Protein AF-A0AAE1NHS2-F1 (afdb_monomer_lite)

Radius of gyration: 27.93 Å; chains: 1; bounding box: 64×32×75 Å

Organism: NCBI:txid1843537

Sequence (95 aa):
MTSELTGFSAFELLYGRSIRGPLSVLKDLWEDQDIKEEERTNYQLFKLLTSLYLPLRLFELLTSLYLPLRLFELLTSLYLPLRLF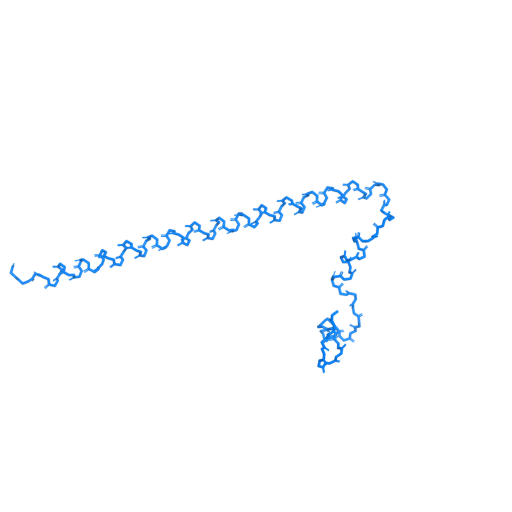ELLTSLHLPL

Structure (mmCIF, N/CA/C/O backbone):
data_AF-A0AAE1NHS2-F1
#
_entry.id   AF-A0AAE1NHS2-F1
#
loop_
_atom_site.group_PDB
_atom_site.id
_atom_site.type_symbol
_atom_site.label_atom_id
_atom_site.label_alt_id
_atom_site.label_comp_id
_atom_site.label_asym_id
_atom_site.label_entity_id
_atom_site.label_seq_id
_atom_site.pdbx_PDB_ins_code
_atom_site.Cartn_x
_atom_site.Cartn_y
_atom_site.Cartn_z
_atom_site.occupancy
_atom_site.B_iso_or_equiv
_atom_site.auth_seq_id
_atom_site.auth_comp_id
_atom_site.auth_asym_id
_atom_site.auth_atom_id
_atom_site.pdbx_PDB_model_num
ATOM 1 N N . MET A 1 1 ? -20.985 -7.007 1.468 1.00 55.31 1 MET A N 1
ATOM 2 C CA . MET A 1 1 ? -20.865 -7.342 0.035 1.00 55.31 1 MET A CA 1
ATOM 3 C C . MET A 1 1 ? -20.994 -8.847 -0.088 1.00 55.31 1 MET A C 1
ATOM 5 O O . MET A 1 1 ? -20.057 -9.567 0.239 1.00 55.31 1 MET A O 1
ATOM 9 N N . THR A 1 2 ? -22.191 -9.311 -0.418 1.00 59.03 2 THR A N 1
ATOM 10 C CA . THR A 1 2 ? -22.514 -10.718 -0.677 1.00 59.03 2 THR A CA 1
ATOM 11 C C . THR A 1 2 ? -22.455 -10.966 -2.183 1.00 59.03 2 THR A C 1
ATOM 13 O O . THR A 1 2 ? -22.650 -10.036 -2.965 1.00 59.03 2 THR A O 1
ATOM 16 N N . SER A 1 3 ? -22.117 -12.186 -2.601 1.00 67.12 3 SER A N 1
ATOM 17 C CA . SER A 1 3 ? -22.112 -12.555 -4.020 1.00 67.12 3 SER A CA 1
ATOM 18 C C . SER A 1 3 ? -23.544 -12.771 -4.510 1.00 67.12 3 SER A C 1
ATOM 20 O O . SER A 1 3 ? -24.295 -13.509 -3.876 1.00 67.12 3 SER A O 1
ATOM 22 N N . GLU A 1 4 ? -23.924 -12.185 -5.646 1.00 66.62 4 GLU A N 1
ATOM 23 C CA . GLU A 1 4 ? -25.288 -12.294 -6.196 1.00 66.62 4 GLU A CA 1
ATOM 24 C C . GLU A 1 4 ? -25.657 -13.722 -6.638 1.00 66.62 4 GLU A C 1
ATOM 26 O O . GLU A 1 4 ? -26.831 -14.063 -6.718 1.00 66.62 4 GLU A O 1
ATOM 31 N N . LEU A 1 5 ? -24.661 -14.584 -6.871 1.00 70.50 5 LEU A N 1
ATOM 32 C CA . LEU A 1 5 ? -24.869 -15.963 -7.328 1.00 70.50 5 LEU A CA 1
ATOM 33 C C . LEU A 1 5 ? -25.183 -16.949 -6.197 1.00 70.50 5 LEU A C 1
ATOM 35 O O . LEU A 1 5 ? -25.812 -17.975 -6.433 1.00 70.50 5 LEU A O 1
ATOM 39 N N . THR A 1 6 ? -24.708 -16.675 -4.982 1.00 71.81 6 THR A N 1
ATOM 40 C CA . THR A 1 6 ? -24.845 -17.603 -3.843 1.00 71.81 6 THR A CA 1
ATOM 41 C C . THR A 1 6 ? -25.485 -16.958 -2.621 1.00 71.81 6 THR A C 1
ATOM 43 O O . THR A 1 6 ? -25.848 -17.659 -1.686 1.00 71.81 6 THR A O 1
ATOM 46 N N . GLY A 1 7 ? -25.610 -15.630 -2.595 1.00 75.25 7 GLY A N 1
ATOM 47 C CA . GLY A 1 7 ? -26.054 -14.872 -1.428 1.00 75.25 7 GLY A CA 1
ATOM 48 C C . GLY A 1 7 ? -25.025 -14.809 -0.294 1.00 75.25 7 GLY A C 1
ATOM 49 O O . GLY A 1 7 ? -25.210 -14.029 0.635 1.00 75.25 7 GLY A O 1
ATOM 50 N N . PHE A 1 8 ? -23.924 -15.562 -0.377 1.00 69.38 8 PHE A N 1
ATOM 51 C CA . PHE A 1 8 ? -22.882 -15.610 0.643 1.00 69.38 8 PHE A CA 1
ATOM 52 C C . PHE A 1 8 ? -21.726 -14.669 0.308 1.00 69.38 8 PHE A C 1
ATOM 54 O O . PHE A 1 8 ? -21.373 -14.438 -0.855 1.00 69.38 8 PHE A O 1
ATOM 61 N N . SER A 1 9 ? -21.111 -14.105 1.341 1.00 76.06 9 SER A N 1
ATOM 62 C CA . SER A 1 9 ? -19.822 -13.430 1.212 1.00 76.06 9 SER A CA 1
ATOM 63 C C . SER A 1 9 ? -18.694 -14.450 1.011 1.00 76.06 9 SER A C 1
ATOM 65 O O . SER A 1 9 ? -18.781 -15.598 1.444 1.00 76.06 9 SER A O 1
ATOM 67 N N . ALA A 1 10 ? -17.588 -14.031 0.389 1.00 75.75 10 ALA A N 1
ATOM 68 C CA . ALA A 1 10 ? -16.426 -14.902 0.179 1.00 75.75 10 ALA A CA 1
ATOM 69 C C . ALA A 1 10 ? -15.900 -15.525 1.491 1.00 75.75 10 ALA A C 1
ATOM 71 O O . ALA A 1 10 ? -15.438 -16.660 1.500 1.00 75.75 10 ALA A O 1
ATOM 72 N N . PHE A 1 11 ? -16.019 -14.816 2.616 1.00 75.12 11 PHE A N 1
ATOM 73 C CA . PHE A 1 11 ? -15.621 -15.323 3.929 1.00 75.12 11 PHE A CA 1
ATOM 74 C C . PHE A 1 11 ? -16.588 -16.380 4.474 1.00 75.12 11 PHE A C 1
ATOM 76 O O . PHE A 1 11 ? -16.145 -17.358 5.067 1.00 75.12 11 PHE A O 1
ATOM 83 N N . GLU A 1 12 ? -17.890 -16.240 4.234 1.00 76.06 12 GLU A N 1
ATOM 84 C CA . GLU A 1 12 ? -18.868 -17.269 4.607 1.00 76.06 12 GLU A CA 1
ATOM 85 C C . GLU A 1 12 ? -18.632 -18.577 3.860 1.00 76.06 12 GLU A C 1
ATOM 87 O O . GLU A 1 12 ? -18.714 -19.644 4.462 1.00 76.06 12 GLU A O 1
ATOM 92 N N . LEU A 1 13 ? -18.253 -18.496 2.583 1.00 79.44 13 LEU A N 1
ATOM 93 C CA . LEU A 1 13 ? -17.887 -19.669 1.789 1.00 79.44 13 LEU A CA 1
ATOM 94 C C . LEU A 1 13 ? -16.617 -20.354 2.309 1.00 79.44 13 LEU A C 1
ATOM 96 O O . LEU A 1 13 ? -16.553 -21.579 2.346 1.00 79.44 13 LEU A O 1
ATOM 100 N N . LEU A 1 14 ? -15.614 -19.577 2.727 1.00 77.69 14 LEU A N 1
ATOM 101 C CA . LEU A 1 14 ? -14.335 -20.116 3.199 1.00 77.69 14 LEU A CA 1
ATOM 102 C C . LEU A 1 14 ? -14.414 -20.729 4.599 1.00 77.69 14 LEU A C 1
ATOM 104 O O . LEU A 1 14 ? -13.715 -21.697 4.884 1.00 77.69 14 LEU A O 1
ATOM 108 N N . TYR A 1 15 ? -15.238 -20.164 5.478 1.00 76.38 15 TYR A N 1
ATOM 109 C CA . TYR A 1 15 ? -15.269 -20.556 6.887 1.00 76.38 15 TYR A CA 1
ATOM 110 C C . TYR A 1 15 ? -16.560 -21.266 7.307 1.00 76.38 15 TYR A C 1
ATOM 112 O O . TYR A 1 15 ? -16.674 -21.676 8.462 1.00 76.38 15 TYR A O 1
ATOM 120 N N . GLY A 1 16 ? -17.541 -21.394 6.408 1.00 79.56 16 GLY A N 1
ATOM 121 C CA . GLY A 1 16 ? -18.811 -22.081 6.663 1.00 79.56 16 GLY A CA 1
ATOM 122 C C . GLY A 1 16 ? -19.694 -21.417 7.728 1.00 79.56 16 GLY A C 1
ATOM 123 O O . GLY A 1 16 ? -20.647 -22.026 8.206 1.00 79.56 16 GLY A O 1
ATOM 124 N N . ARG A 1 17 ? -19.375 -20.184 8.134 1.00 76.69 17 ARG A N 1
ATOM 125 C CA . ARG A 1 17 ? -20.114 -19.396 9.127 1.00 76.69 17 ARG A CA 1
ATOM 126 C C . ARG A 1 17 ? -20.074 -17.921 8.757 1.00 76.69 17 ARG A C 1
ATOM 128 O O . ARG A 1 17 ? -19.126 -17.479 8.109 1.00 76.69 17 ARG A O 1
ATOM 135 N N . SER A 1 18 ? -21.055 -17.153 9.226 1.00 76.00 18 SER A N 1
ATOM 136 C CA . SER A 1 18 ? -20.999 -15.699 9.086 1.00 76.00 18 SER A CA 1
ATOM 137 C C . SER A 1 18 ? -19.865 -15.140 9.937 1.00 76.00 18 SER A C 1
ATOM 139 O O . SER A 1 18 ? -19.792 -15.379 11.144 1.00 76.00 18 SER A O 1
ATOM 141 N N . ILE A 1 19 ? -18.939 -14.443 9.285 1.00 72.69 19 ILE A N 1
ATOM 142 C CA . ILE A 1 19 ? -17.808 -13.780 9.929 1.00 72.69 19 ILE A CA 1
ATOM 143 C C . ILE A 1 19 ? -17.955 -12.290 9.671 1.00 72.69 19 ILE A C 1
ATOM 145 O O . ILE A 1 19 ? -18.186 -11.873 8.535 1.00 72.69 19 ILE A O 1
ATOM 149 N N . ARG A 1 20 ? -17.779 -11.484 10.726 1.00 68.81 20 ARG A N 1
ATOM 150 C CA . ARG A 1 20 ? -17.616 -10.032 10.595 1.00 68.81 20 ARG A CA 1
ATOM 151 C C . ARG A 1 20 ? -16.506 -9.755 9.587 1.00 68.81 20 ARG A C 1
ATOM 153 O O . ARG A 1 20 ? -15.339 -10.045 9.838 1.00 68.81 20 ARG A O 1
ATOM 160 N N . GLY A 1 21 ? -16.882 -9.224 8.428 1.00 72.44 21 GLY A N 1
ATOM 161 C CA . GLY A 1 21 ? -15.936 -8.939 7.361 1.00 72.44 21 GLY A CA 1
ATOM 162 C C . GLY A 1 21 ? -14.876 -7.927 7.821 1.00 72.44 21 GLY A C 1
ATOM 163 O O . GLY A 1 21 ? -15.192 -7.048 8.629 1.00 72.44 21 GLY A O 1
ATOM 164 N N . PRO A 1 22 ? -13.654 -7.964 7.267 1.00 67.94 22 PRO A N 1
ATOM 165 C CA . PRO A 1 22 ? -12.588 -7.024 7.628 1.00 67.94 22 PRO A CA 1
ATOM 166 C C . PRO A 1 22 ? -13.022 -5.554 7.520 1.00 67.94 22 PRO A C 1
ATOM 168 O O . PRO A 1 22 ? -12.668 -4.730 8.354 1.00 67.94 22 PRO A O 1
ATOM 171 N N . LEU A 1 23 ? -13.870 -5.239 6.535 1.00 70.56 23 LEU A N 1
ATOM 172 C CA . LEU A 1 23 ? -14.436 -3.902 6.345 1.00 70.56 23 LEU A CA 1
ATOM 173 C C . LEU A 1 23 ? -15.450 -3.503 7.424 1.00 70.56 23 LEU A C 1
ATOM 175 O O . LEU A 1 23 ? -15.526 -2.329 7.756 1.00 70.56 23 LEU A O 1
ATOM 179 N N . SER A 1 24 ? -16.214 -4.450 7.980 1.00 71.38 24 SER A N 1
ATOM 180 C CA . SER A 1 24 ? -17.120 -4.155 9.102 1.00 71.38 24 SER A CA 1
ATOM 181 C C . SER A 1 24 ? -16.342 -3.833 10.374 1.00 71.38 24 SER A C 1
ATOM 183 O O . SER A 1 24 ? -16.692 -2.899 11.074 1.00 71.38 24 SER A O 1
ATOM 185 N N . VAL A 1 25 ? -15.222 -4.524 10.606 1.00 72.00 25 VAL A N 1
ATOM 186 C CA . VAL A 1 25 ? -14.321 -4.223 11.725 1.00 72.00 25 VAL A CA 1
ATOM 187 C C . VAL A 1 25 ? -13.679 -2.847 11.549 1.00 72.00 25 VAL A C 1
ATOM 189 O O . VAL A 1 25 ? -13.656 -2.060 12.485 1.00 72.00 25 VAL A O 1
ATOM 192 N N . LEU A 1 26 ? -13.201 -2.528 10.341 1.00 65.94 26 LEU A N 1
ATOM 193 C CA . LEU A 1 26 ? -12.637 -1.209 10.040 1.00 65.94 26 LEU A CA 1
ATOM 194 C C . LEU A 1 26 ? -13.667 -0.082 10.162 1.00 65.94 26 LEU A C 1
ATOM 196 O O . LEU A 1 26 ? -13.319 0.999 10.623 1.00 65.94 26 LEU A O 1
ATOM 200 N N . LYS A 1 27 ? -14.915 -0.330 9.753 1.00 71.31 27 LYS A N 1
ATOM 201 C CA . LYS A 1 27 ? -16.014 0.630 9.873 1.00 71.31 27 LYS A CA 1
ATOM 202 C C . LYS A 1 27 ? -16.367 0.882 11.337 1.00 71.31 27 LYS A C 1
ATOM 204 O O . LYS A 1 27 ? -16.419 2.038 11.735 1.00 71.31 27 LYS A O 1
ATOM 209 N N . ASP A 1 28 ? -16.523 -0.175 12.129 1.00 71.88 28 ASP A N 1
ATOM 210 C CA . ASP A 1 28 ? -16.803 -0.064 13.563 1.00 71.88 28 ASP A CA 1
ATOM 211 C C . ASP A 1 28 ? -15.679 0.710 14.275 1.00 71.88 28 ASP A C 1
ATOM 213 O O . ASP A 1 28 ? -15.954 1.657 14.999 1.00 71.88 28 ASP A O 1
ATOM 217 N N . LEU A 1 29 ? -14.410 0.401 13.978 1.00 64.12 29 LEU A N 1
ATOM 218 C CA . LEU A 1 29 ? -13.241 1.124 14.510 1.00 64.12 29 LEU A CA 1
ATOM 219 C C . LEU A 1 29 ? -13.144 2.591 14.061 1.00 64.12 29 LEU A C 1
ATOM 221 O O . LEU A 1 29 ? -12.398 3.368 14.655 1.00 64.12 29 LEU A O 1
ATOM 225 N N . TRP A 1 30 ? -13.807 2.958 12.966 1.00 67.12 30 TRP A N 1
ATOM 226 C CA . TRP A 1 30 ? -13.801 4.316 12.424 1.00 67.12 30 TRP A CA 1
ATOM 227 C C . TRP A 1 30 ? -14.984 5.151 12.928 1.00 67.12 30 TRP A C 1
ATOM 229 O O . TRP A 1 30 ? -14.868 6.370 13.050 1.00 67.12 30 TRP A O 1
ATOM 239 N N . GLU A 1 31 ? -16.118 4.507 13.202 1.00 71.19 31 GLU A N 1
ATOM 240 C CA . GLU A 1 31 ? -17.345 5.146 13.689 1.00 71.19 31 GLU A CA 1
ATOM 241 C C . GLU A 1 31 ? -17.403 5.250 15.221 1.00 71.19 31 GLU A C 1
ATOM 243 O O . GLU A 1 31 ? -18.219 6.017 15.737 1.00 71.19 31 GLU A O 1
ATOM 248 N N . ASP A 1 32 ? -16.533 4.543 15.948 1.00 66.50 32 ASP A N 1
ATOM 249 C CA . ASP A 1 32 ? -16.520 4.572 17.409 1.00 66.50 32 ASP A CA 1
ATOM 250 C C . ASP A 1 32 ? -16.047 5.935 17.956 1.00 66.50 32 ASP A C 1
ATOM 252 O O . ASP A 1 32 ? -14.890 6.339 17.804 1.00 66.50 32 ASP A O 1
ATOM 256 N N . GLN A 1 33 ? -16.971 6.673 18.580 1.00 58.00 33 GLN A N 1
ATOM 257 C CA . GLN A 1 33 ? -16.696 7.956 19.237 1.00 58.00 33 GLN A CA 1
ATOM 258 C C . GLN A 1 33 ? -16.386 7.812 20.734 1.00 58.00 33 GLN A C 1
ATOM 260 O O . GLN A 1 33 ? -16.044 8.817 21.360 1.00 58.00 33 GLN A O 1
ATOM 265 N N . ASP A 1 34 ? -16.443 6.597 21.295 1.00 60.38 34 ASP A N 1
ATOM 266 C CA . ASP A 1 34 ? -16.230 6.334 22.728 1.00 60.38 34 ASP A CA 1
ATOM 267 C C . ASP A 1 34 ? -14.828 5.766 23.028 1.00 60.38 34 ASP A C 1
ATOM 269 O O . ASP A 1 34 ? -14.620 4.889 23.868 1.00 60.38 34 ASP 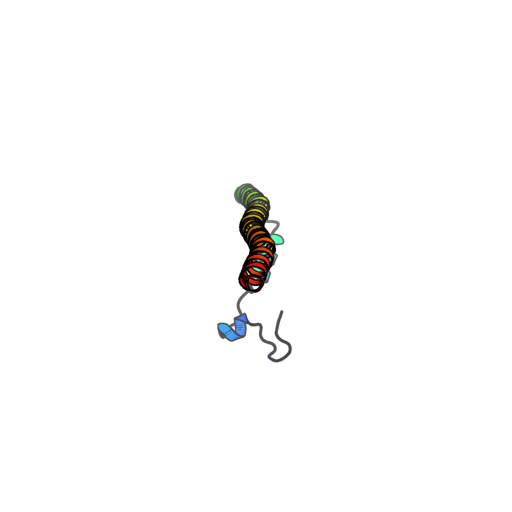A O 1
ATOM 273 N N . ILE A 1 35 ? -13.821 6.280 22.318 1.00 58.81 35 ILE A N 1
ATOM 274 C CA . ILE A 1 35 ? -12.416 5.974 22.595 1.00 58.81 35 ILE A CA 1
ATOM 275 C C . ILE A 1 35 ? -12.021 6.717 23.879 1.00 58.81 35 ILE A C 1
ATOM 277 O O . ILE A 1 35 ? -11.879 7.946 23.874 1.00 58.81 35 ILE A O 1
ATOM 281 N N . LYS A 1 36 ? -11.825 5.971 24.976 1.00 59.09 36 LYS A N 1
ATOM 282 C CA . LYS A 1 36 ? -11.273 6.477 26.248 1.00 59.09 36 LYS A CA 1
ATOM 283 C C . LYS A 1 36 ? -10.024 7.324 25.964 1.00 59.09 36 LYS A C 1
ATOM 285 O O . LYS A 1 36 ? -9.204 6.938 25.136 1.00 59.09 36 LYS A O 1
ATOM 290 N N . GLU A 1 37 ? -9.865 8.472 26.633 1.00 57.81 37 GLU A N 1
ATOM 291 C CA . GLU A 1 37 ? -8.827 9.481 26.317 1.00 57.81 37 GLU A CA 1
ATOM 292 C C . GLU A 1 37 ? -7.400 8.915 26.170 1.00 57.81 37 GLU A C 1
ATOM 294 O O . GLU A 1 37 ? -6.616 9.424 25.371 1.00 57.81 37 GLU A O 1
ATOM 299 N N . GLU A 1 38 ? -7.090 7.825 26.872 1.00 56.91 38 GLU A N 1
ATOM 300 C CA . GLU A 1 38 ? -5.799 7.127 26.847 1.00 56.91 38 GLU A CA 1
ATOM 301 C C . GLU A 1 38 ? -5.5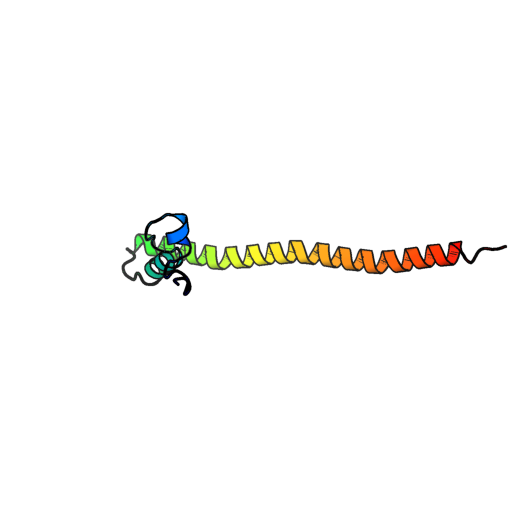47 6.316 25.554 1.00 56.91 38 GLU A C 1
ATOM 303 O O . GLU A 1 38 ? -4.412 6.180 25.096 1.00 56.91 38 GLU A O 1
ATOM 308 N N . GLU A 1 39 ? -6.603 5.823 24.901 1.00 56.88 39 GLU A N 1
ATOM 309 C CA . GLU A 1 39 ? -6.523 5.162 23.591 1.00 56.88 39 GLU A CA 1
ATOM 310 C C . GLU A 1 39 ? -6.544 6.174 22.438 1.00 56.88 39 GLU A C 1
ATOM 312 O O . GLU A 1 39 ? -6.092 5.875 21.331 1.00 56.88 39 GLU A O 1
ATOM 317 N N . ARG A 1 40 ? -6.996 7.407 22.697 1.00 56.56 40 ARG A N 1
ATOM 318 C CA . ARG A 1 40 ? -7.091 8.478 21.696 1.00 56.56 40 ARG A CA 1
ATOM 319 C C . ARG A 1 40 ? -5.714 8.932 21.214 1.00 56.56 40 ARG A C 1
ATOM 321 O O . ARG A 1 40 ? -5.529 9.130 20.015 1.00 56.56 40 ARG A O 1
ATOM 328 N N . THR A 1 41 ? -4.737 9.051 22.111 1.00 59.69 41 THR A N 1
ATOM 329 C CA . THR A 1 41 ? -3.339 9.371 21.765 1.00 59.69 41 THR A CA 1
ATOM 330 C C . THR A 1 41 ? -2.672 8.235 20.998 1.00 59.69 41 THR A C 1
ATOM 332 O O . THR A 1 41 ? -2.032 8.490 19.980 1.00 59.69 41 THR A O 1
ATOM 335 N N . ASN A 1 42 ? -2.882 6.981 21.408 1.00 63.84 42 ASN A N 1
ATOM 336 C CA . ASN A 1 42 ? -2.381 5.816 20.672 1.00 63.84 42 ASN A CA 1
ATOM 337 C C . ASN A 1 42 ? -3.008 5.702 19.278 1.00 63.84 42 ASN A C 1
ATOM 339 O O . ASN A 1 42 ? -2.298 5.461 18.303 1.00 63.84 42 ASN A O 1
ATOM 343 N N . TYR A 1 43 ? -4.313 5.943 19.155 1.00 67.44 43 TYR A N 1
ATOM 344 C CA . TYR A 1 43 ? -5.007 5.937 17.871 1.00 67.44 43 TYR A CA 1
ATOM 345 C C . TYR A 1 43 ? -4.547 7.086 16.968 1.00 67.44 43 TYR A C 1
ATOM 347 O O . TYR A 1 43 ? -4.322 6.887 15.775 1.00 67.44 43 TYR A O 1
ATOM 355 N N . GLN A 1 44 ? -4.341 8.284 17.520 1.00 67.69 44 GLN A N 1
ATOM 356 C CA . GLN A 1 44 ? -3.790 9.412 16.767 1.00 67.69 44 GLN A CA 1
ATOM 357 C C . GLN A 1 44 ? -2.358 9.147 16.296 1.00 67.69 44 GLN A C 1
ATOM 359 O O . GLN A 1 44 ? -2.045 9.421 15.137 1.00 67.69 44 GLN A O 1
ATOM 364 N N . LEU A 1 45 ? -1.509 8.560 17.143 1.00 72.38 45 LEU A N 1
ATOM 365 C CA . LEU A 1 45 ? -0.162 8.141 16.760 1.00 72.38 45 LEU A CA 1
ATOM 366 C C . LEU A 1 45 ? -0.201 7.051 15.687 1.00 72.38 45 LEU A C 1
ATOM 368 O O . LEU A 1 45 ? 0.489 7.171 14.679 1.00 72.38 45 LEU A O 1
ATOM 372 N N . PHE A 1 46 ? -1.049 6.033 15.841 1.00 78.44 46 PHE A N 1
ATOM 373 C CA . PHE A 1 46 ? -1.229 4.983 14.840 1.00 78.44 46 PHE A CA 1
ATOM 374 C C . PHE A 1 46 ? -1.718 5.549 13.505 1.00 78.44 46 PHE A C 1
ATOM 376 O O . PHE A 1 46 ? -1.194 5.172 12.458 1.00 78.44 46 PHE A O 1
ATOM 383 N N . LYS A 1 47 ? -2.670 6.489 13.526 1.00 77.62 47 LYS A N 1
ATOM 384 C CA . LYS A 1 47 ? -3.184 7.182 12.338 1.00 77.62 47 LYS A CA 1
ATOM 385 C C . LYS A 1 47 ? -2.099 8.009 11.654 1.00 77.62 47 LYS A C 1
ATOM 387 O O . LYS A 1 47 ? -1.971 7.937 10.436 1.00 77.62 47 LYS A O 1
ATOM 392 N N . LEU A 1 48 ? -1.293 8.752 12.413 1.00 76.31 48 LEU A N 1
ATOM 393 C CA . LEU A 1 48 ? -0.158 9.505 11.871 1.00 76.31 48 LEU A CA 1
ATOM 394 C C . LEU A 1 48 ? 0.881 8.562 11.255 1.00 76.31 48 LEU A C 1
ATOM 396 O O . LEU A 1 48 ? 1.270 8.753 10.103 1.00 76.31 48 LEU A O 1
ATOM 400 N N . LEU A 1 49 ? 1.255 7.500 11.970 1.00 74.19 49 LEU A N 1
ATOM 401 C CA . LEU A 1 49 ? 2.204 6.497 11.495 1.00 74.19 49 LEU A CA 1
ATOM 402 C C . LEU A 1 49 ? 1.700 5.787 10.240 1.00 74.19 49 LEU A C 1
ATOM 404 O O . LEU A 1 49 ? 2.444 5.705 9.276 1.00 74.19 49 LEU A O 1
ATOM 408 N N . THR A 1 50 ? 0.446 5.336 10.186 1.00 72.44 50 THR A N 1
ATOM 409 C CA . THR A 1 50 ? -0.114 4.710 8.973 1.00 72.44 50 THR A CA 1
ATOM 410 C C . THR A 1 50 ? -0.253 5.702 7.823 1.00 72.44 50 THR A C 1
ATOM 412 O O . THR A 1 50 ? 0.066 5.348 6.687 1.00 72.44 50 THR A O 1
ATOM 415 N N . SER A 1 51 ? -0.645 6.950 8.102 1.00 74.94 51 SER A N 1
ATOM 416 C CA . SER A 1 51 ? -0.753 8.001 7.082 1.00 74.94 51 SER A CA 1
ATOM 417 C C . SER A 1 51 ? 0.588 8.403 6.474 1.00 74.94 51 SER A C 1
ATOM 419 O O . SER A 1 51 ? 0.608 8.846 5.333 1.00 74.94 51 SER A O 1
ATOM 421 N N . LEU A 1 52 ? 1.698 8.238 7.199 1.00 73.69 52 LEU A N 1
ATOM 422 C CA . LEU A 1 52 ? 3.033 8.589 6.715 1.00 73.69 52 LEU A CA 1
ATOM 423 C C . LEU A 1 52 ? 3.785 7.365 6.175 1.00 73.69 52 LEU A C 1
ATOM 425 O O . LEU A 1 52 ? 4.399 7.431 5.115 1.00 73.69 52 LEU A O 1
ATOM 429 N N . TYR A 1 53 ? 3.699 6.229 6.869 1.00 74.88 53 TYR A N 1
ATOM 430 C CA . TYR A 1 53 ? 4.409 4.996 6.533 1.00 74.88 53 TYR A CA 1
ATOM 431 C C . TYR A 1 53 ? 3.896 4.369 5.241 1.00 74.88 53 TYR A C 1
ATOM 433 O O . TYR A 1 53 ? 4.692 3.912 4.425 1.00 74.88 53 TYR A O 1
ATOM 441 N N . LEU A 1 54 ? 2.578 4.345 5.024 1.00 76.56 54 LEU A N 1
ATOM 442 C CA . LEU A 1 54 ? 2.008 3.667 3.861 1.00 76.56 54 LEU A CA 1
ATOM 443 C C . LEU A 1 54 ? 2.339 4.407 2.549 1.00 76.56 54 LEU A C 1
ATOM 445 O O . LEU A 1 54 ? 2.827 3.748 1.629 1.00 76.56 54 LEU A O 1
ATOM 449 N N . PRO A 1 55 ? 2.204 5.747 2.453 1.00 78.25 55 PRO A N 1
ATOM 450 C CA . PRO A 1 55 ? 2.662 6.492 1.281 1.00 78.25 55 PRO A CA 1
ATOM 451 C C . PRO A 1 55 ? 4.177 6.453 1.097 1.00 78.25 55 PRO A C 1
ATOM 453 O O . PRO A 1 55 ? 4.633 6.321 -0.036 1.00 78.25 55 PRO A O 1
ATOM 456 N N . LEU A 1 56 ? 4.960 6.525 2.181 1.00 79.88 56 LEU A N 1
ATOM 457 C CA . LEU A 1 56 ? 6.420 6.495 2.092 1.00 79.88 56 LEU A CA 1
ATOM 458 C C . LEU A 1 56 ? 6.922 5.133 1.602 1.00 79.88 56 LEU A C 1
ATOM 460 O O . LEU A 1 56 ? 7.725 5.075 0.677 1.00 79.88 56 LEU A O 1
ATOM 464 N N . ARG A 1 57 ? 6.374 4.033 2.128 1.00 84.50 57 ARG A N 1
ATOM 465 C CA . ARG A 1 57 ? 6.701 2.679 1.665 1.00 84.50 57 ARG A CA 1
ATOM 466 C C . ARG A 1 57 ? 6.285 2.466 0.212 1.00 84.50 57 ARG A C 1
ATOM 468 O O . ARG A 1 57 ? 6.989 1.806 -0.545 1.00 84.50 57 ARG A O 1
ATOM 475 N N . LEU A 1 58 ? 5.142 3.016 -0.196 1.00 82.62 58 LEU A N 1
ATOM 476 C CA . LEU A 1 58 ? 4.695 2.951 -1.585 1.00 82.62 58 LEU A CA 1
ATOM 477 C C . LEU A 1 58 ? 5.631 3.765 -2.491 1.00 82.62 58 LEU A C 1
ATOM 479 O O . LEU A 1 58 ? 6.012 3.277 -3.549 1.00 82.62 58 LEU A O 1
ATOM 483 N N . PHE A 1 59 ? 6.072 4.948 -2.060 1.00 85.56 59 PHE A N 1
ATOM 484 C CA . PHE A 1 59 ? 7.068 5.759 -2.763 1.00 85.56 59 PHE A CA 1
ATOM 485 C C . PHE A 1 59 ? 8.424 5.050 -2.882 1.00 85.56 59 PHE A C 1
ATOM 487 O O . PHE A 1 59 ? 9.023 5.052 -3.958 1.00 85.56 59 PHE A O 1
ATOM 494 N N . GLU A 1 60 ? 8.889 4.396 -1.819 1.00 85.62 60 GLU A N 1
ATOM 495 C CA . GLU A 1 60 ? 10.097 3.568 -1.839 1.00 85.62 60 GLU A CA 1
ATOM 496 C C . GLU A 1 60 ? 9.957 2.407 -2.824 1.00 85.62 60 GLU A C 1
ATOM 498 O O . GLU A 1 60 ? 10.842 2.205 -3.653 1.00 85.62 60 GLU A O 1
ATOM 503 N N . LEU A 1 61 ? 8.828 1.690 -2.805 1.00 84.38 61 LEU A N 1
ATOM 504 C CA . LEU A 1 61 ? 8.563 0.597 -3.742 1.00 84.38 61 LEU A CA 1
ATOM 505 C C . LEU A 1 61 ? 8.493 1.096 -5.187 1.00 84.38 61 LEU A C 1
ATOM 507 O O . LEU A 1 61 ? 9.128 0.507 -6.061 1.00 84.38 61 LEU A O 1
ATOM 511 N N . LEU A 1 62 ? 7.797 2.207 -5.438 1.00 76.62 62 LEU A N 1
ATOM 512 C CA . LEU A 1 62 ? 7.731 2.835 -6.756 1.00 76.62 62 LEU A CA 1
ATOM 513 C C . LEU A 1 62 ? 9.113 3.267 -7.236 1.00 76.62 62 LEU A C 1
ATOM 515 O O . LEU A 1 62 ? 9.457 2.996 -8.378 1.00 76.62 62 LEU A O 1
ATOM 519 N N . THR A 1 63 ? 9.926 3.880 -6.378 1.00 81.19 63 THR A N 1
ATOM 520 C CA . THR A 1 63 ? 11.294 4.288 -6.727 1.00 81.19 63 THR A CA 1
ATOM 521 C C . THR A 1 63 ? 12.172 3.068 -6.997 1.00 81.19 63 THR A C 1
ATOM 523 O O . THR A 1 63 ? 12.889 3.033 -7.998 1.00 81.19 63 THR A O 1
ATOM 526 N N . SER A 1 64 ? 12.064 2.037 -6.156 1.00 84.38 64 SER A N 1
ATOM 527 C CA . SER A 1 64 ? 12.806 0.783 -6.295 1.00 84.38 64 SER A CA 1
ATOM 528 C C . SER A 1 64 ? 12.426 0.000 -7.546 1.00 84.38 64 SER A C 1
ATOM 530 O O . SER A 1 64 ? 13.248 -0.756 -8.041 1.00 84.38 64 SER A O 1
ATOM 532 N N . LEU A 1 65 ? 11.208 0.181 -8.065 1.00 79.62 65 LEU A N 1
ATOM 533 C CA . LEU A 1 65 ? 10.734 -0.482 -9.275 1.00 79.62 65 LEU A CA 1
ATOM 534 C C . LEU A 1 65 ? 11.002 0.367 -10.523 1.00 79.62 65 LEU A C 1
ATOM 536 O O . LEU A 1 65 ? 11.479 -0.145 -11.532 1.00 79.62 65 LEU A O 1
ATOM 540 N N . TYR A 1 66 ? 10.737 1.671 -10.452 1.00 78.88 66 TYR A N 1
ATOM 541 C CA . TYR A 1 66 ? 10.865 2.598 -11.574 1.00 78.88 66 TYR A CA 1
ATOM 542 C C . TYR A 1 66 ? 12.318 2.797 -12.001 1.00 78.88 66 TYR A C 1
ATOM 544 O O . TYR A 1 66 ? 12.611 2.814 -13.193 1.00 78.88 66 TYR A O 1
ATOM 552 N N . LEU A 1 67 ? 13.244 2.931 -11.049 1.00 79.62 67 LEU A N 1
ATOM 553 C CA . LEU A 1 67 ? 14.651 3.186 -11.356 1.00 79.62 67 LEU A CA 1
ATOM 554 C C . LEU A 1 67 ? 15.316 2.019 -12.119 1.00 79.62 67 LEU A C 1
ATOM 556 O O . LEU A 1 67 ? 15.893 2.282 -13.176 1.00 79.62 67 LEU A O 1
ATOM 560 N N . PRO A 1 68 ? 15.216 0.746 -11.684 1.00 80.12 68 PRO A N 1
ATOM 561 C CA . PRO A 1 68 ? 15.758 -0.370 -12.455 1.00 80.12 68 PRO A CA 1
ATOM 562 C C . PRO A 1 68 ? 14.997 -0.625 -13.756 1.00 80.12 68 PRO A C 1
ATOM 564 O O . PRO A 1 68 ? 15.637 -0.996 -14.735 1.00 80.12 68 PRO A O 1
ATOM 567 N N . LEU A 1 69 ? 13.680 -0.384 -13.817 1.00 80.75 69 LEU A N 1
ATOM 568 C CA . LEU A 1 69 ? 12.926 -0.525 -15.068 1.00 80.75 69 LEU A CA 1
ATOM 569 C C . LEU A 1 69 ? 13.377 0.514 -16.106 1.00 80.75 69 LEU A C 1
ATOM 571 O O . LEU A 1 69 ? 13.683 0.162 -17.241 1.00 80.75 69 LEU A O 1
ATOM 575 N N . ARG A 1 70 ? 13.543 1.775 -15.692 1.00 86.31 70 ARG A N 1
ATOM 576 C CA . ARG A 1 70 ? 14.075 2.843 -16.548 1.00 86.31 70 ARG A CA 1
ATOM 577 C C . ARG A 1 70 ? 15.511 2.560 -16.989 1.00 86.31 70 ARG A C 1
ATOM 579 O O . ARG A 1 70 ? 15.872 2.827 -18.131 1.00 86.31 70 ARG A O 1
ATOM 586 N N . LEU A 1 71 ? 16.342 2.011 -16.104 1.00 83.62 71 LEU A N 1
ATOM 587 C CA . LEU A 1 71 ? 17.705 1.607 -16.447 1.00 83.62 71 LEU A CA 1
ATOM 588 C C . LEU A 1 71 ? 17.707 0.435 -17.439 1.00 83.62 71 LEU A C 1
ATOM 590 O O . LEU A 1 71 ? 18.490 0.448 -18.383 1.00 83.62 71 LEU A O 1
ATOM 594 N N . PHE A 1 72 ? 16.809 -0.537 -17.277 1.00 87.12 72 PHE A N 1
ATOM 595 C CA . PHE A 1 72 ? 16.619 -1.638 -18.221 1.00 87.12 72 PHE A CA 1
ATOM 596 C C . PHE A 1 72 ? 16.163 -1.145 -19.602 1.00 87.12 72 PHE A C 1
ATOM 598 O O . PHE A 1 72 ? 16.697 -1.592 -20.617 1.00 87.12 72 PHE A O 1
ATOM 605 N N . GLU A 1 73 ? 15.238 -0.187 -19.660 1.00 86.00 73 GLU A N 1
ATOM 606 C CA . GLU A 1 73 ? 14.814 0.460 -20.908 1.00 86.00 73 GLU A CA 1
ATOM 607 C C . GLU A 1 73 ? 15.976 1.197 -21.590 1.00 86.00 73 GLU A C 1
ATOM 609 O O . GLU A 1 73 ? 16.181 1.061 -22.799 1.00 86.00 73 GLU A O 1
ATOM 614 N N . LEU A 1 74 ? 16.797 1.923 -20.824 1.00 84.81 74 LEU A N 1
ATOM 615 C CA . LEU A 1 74 ? 17.987 2.600 -21.349 1.00 84.81 74 LEU A CA 1
ATOM 616 C C . LEU A 1 74 ? 19.048 1.607 -21.838 1.00 84.81 74 LEU A C 1
ATOM 618 O O . LEU A 1 74 ? 19.587 1.775 -22.929 1.00 84.81 74 LEU A O 1
ATOM 622 N N . LEU A 1 75 ? 19.309 0.537 -21.085 1.00 78.69 75 LEU A N 1
ATOM 623 C CA . LEU A 1 75 ? 20.223 -0.524 -21.506 1.00 78.69 75 LEU A CA 1
ATOM 624 C C . LEU A 1 75 ? 19.731 -1.210 -22.779 1.00 78.69 75 LEU A C 1
ATOM 626 O O . LEU A 1 75 ? 20.519 -1.424 -23.693 1.00 78.69 75 LEU A O 1
ATOM 630 N N . THR A 1 76 ? 18.438 -1.515 -22.869 1.00 81.00 76 THR A N 1
ATOM 631 C CA . THR A 1 76 ? 17.848 -2.165 -24.048 1.00 81.00 76 THR A CA 1
ATOM 632 C C . THR A 1 76 ? 17.890 -1.242 -25.263 1.00 81.00 76 THR A C 1
ATOM 634 O O . THR A 1 76 ? 18.267 -1.677 -26.352 1.00 81.00 76 THR A O 1
ATOM 637 N N . SER A 1 77 ? 17.569 0.042 -25.079 1.00 83.94 77 SER A N 1
ATOM 638 C CA . SER A 1 77 ? 17.612 1.036 -26.156 1.00 83.94 77 SER A CA 1
ATOM 639 C C . SER A 1 77 ? 19.027 1.349 -26.638 1.00 83.94 77 SER A C 1
ATOM 641 O O . SER A 1 77 ? 19.179 1.735 -27.789 1.00 83.94 77 SER A O 1
ATOM 643 N N . LEU A 1 78 ? 20.059 1.149 -25.813 1.00 77.56 78 LEU A N 1
ATOM 644 C CA . LEU A 1 78 ? 21.455 1.316 -26.219 1.00 77.56 78 LEU A CA 1
ATOM 645 C C . LEU A 1 78 ? 22.056 0.029 -26.802 1.00 77.56 78 LEU A C 1
ATOM 647 O O . LEU A 1 78 ? 22.751 0.077 -27.814 1.00 77.56 78 LEU A O 1
ATOM 651 N N . TYR A 1 79 ? 21.776 -1.124 -26.191 1.00 75.00 79 TYR A N 1
ATOM 652 C CA . TYR A 1 79 ? 22.341 -2.416 -26.584 1.00 75.00 79 TYR A CA 1
ATOM 653 C C . TYR A 1 79 ? 21.819 -2.894 -27.940 1.00 75.00 79 TYR A C 1
ATOM 655 O O . TYR A 1 79 ? 22.586 -3.416 -28.745 1.00 75.00 79 TYR A O 1
ATOM 663 N N . LEU A 1 80 ? 20.525 -2.715 -28.218 1.00 78.44 80 LEU A N 1
ATOM 664 C CA . LEU A 1 80 ? 19.912 -3.237 -29.440 1.00 78.44 80 LEU A CA 1
ATOM 665 C C . LEU A 1 80 ? 20.437 -2.524 -30.708 1.00 78.44 80 LEU A C 1
ATOM 667 O O . LEU A 1 80 ? 20.833 -3.225 -31.642 1.00 78.44 80 LEU A O 1
ATOM 671 N N . PRO A 1 81 ? 20.563 -1.181 -30.752 1.00 77.38 81 PRO A N 1
ATOM 672 C CA . PRO A 1 81 ? 21.222 -0.483 -31.855 1.00 77.38 81 PRO A CA 1
ATOM 673 C C . PRO A 1 81 ? 22.719 -0.776 -31.955 1.00 77.38 81 PRO A C 1
ATOM 675 O O . PRO A 1 81 ? 23.206 -0.939 -33.070 1.00 77.38 81 PRO A O 1
ATOM 678 N N . LEU A 1 82 ? 23.447 -0.885 -30.831 1.00 75.38 82 LEU A N 1
ATOM 679 C CA . LEU A 1 82 ? 24.876 -1.234 -30.864 1.00 75.38 82 LEU A CA 1
ATOM 680 C C . LEU A 1 82 ? 25.092 -2.625 -31.461 1.00 75.38 82 LEU A C 1
ATOM 682 O O . LEU A 1 82 ? 25.920 -2.791 -32.347 1.00 75.38 82 LEU A O 1
ATOM 686 N N . ARG A 1 83 ? 24.303 -3.614 -31.035 1.00 81.19 83 ARG A N 1
ATOM 687 C CA . ARG A 1 83 ? 24.394 -4.984 -31.546 1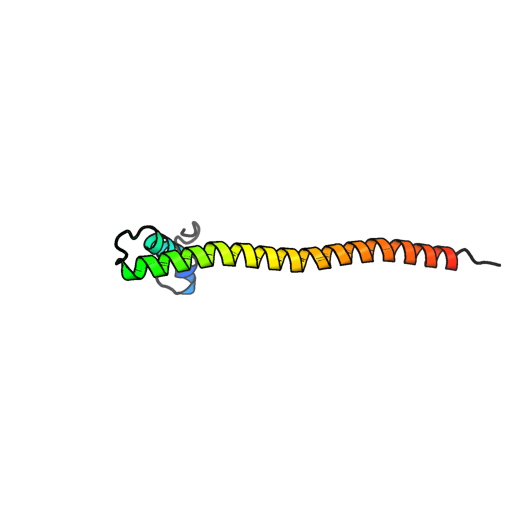.00 81.19 83 ARG A CA 1
ATOM 688 C C . ARG A 1 83 ? 24.017 -5.069 -33.024 1.00 81.19 83 ARG A C 1
ATOM 690 O O . ARG A 1 83 ? 24.624 -5.834 -33.767 1.00 81.19 83 ARG A O 1
ATOM 697 N N . LEU A 1 84 ? 23.030 -4.287 -33.464 1.00 79.31 84 LEU A N 1
ATOM 698 C CA . LEU A 1 84 ? 22.701 -4.166 -34.886 1.00 79.31 84 LEU A CA 1
ATOM 699 C C . LEU A 1 84 ? 23.829 -3.493 -35.672 1.00 79.31 84 LEU A C 1
ATOM 701 O O . LEU A 1 84 ? 24.130 -3.943 -36.771 1.00 79.31 84 LEU A O 1
ATOM 705 N N . PHE A 1 85 ? 24.471 -2.465 -35.118 1.00 78.81 85 PHE A N 1
ATOM 706 C CA . PHE A 1 85 ? 25.624 -1.805 -35.728 1.00 78.81 85 PHE A CA 1
ATOM 707 C C . PHE A 1 85 ? 26.839 -2.740 -35.826 1.00 78.81 85 PHE A C 1
ATOM 709 O O . PHE A 1 85 ? 27.465 -2.816 -36.881 1.00 78.81 85 PHE A O 1
ATOM 716 N N . GLU A 1 86 ? 27.138 -3.507 -34.777 1.00 76.88 86 GLU A N 1
ATOM 717 C CA . GLU A 1 86 ? 28.172 -4.552 -34.777 1.00 76.88 86 GLU A CA 1
ATOM 718 C C . GLU A 1 86 ? 27.870 -5.647 -35.807 1.00 76.88 86 GLU A C 1
ATOM 720 O O . GLU A 1 86 ? 28.749 -6.053 -36.563 1.00 76.88 86 GLU A O 1
ATOM 725 N N . LEU A 1 87 ? 26.613 -6.088 -35.913 1.00 79.38 87 LEU A N 1
ATOM 726 C CA . LEU A 1 87 ? 26.211 -7.046 -36.944 1.00 79.38 87 LEU A CA 1
ATOM 727 C C . LEU A 1 87 ? 26.337 -6.451 -38.350 1.00 79.38 87 LEU A C 1
ATOM 729 O O . LEU A 1 87 ? 26.866 -7.110 -39.242 1.00 79.38 87 LEU A O 1
ATOM 733 N N . LEU A 1 88 ? 25.908 -5.204 -38.549 1.00 71.50 88 LEU A N 1
ATOM 734 C CA . LEU A 1 88 ? 25.997 -4.515 -39.834 1.00 71.50 88 LEU A CA 1
ATOM 735 C C . LEU A 1 88 ? 27.455 -4.340 -40.274 1.00 71.50 88 LEU A C 1
ATOM 737 O O . LEU A 1 88 ? 27.768 -4.588 -41.434 1.00 71.50 88 LEU A O 1
ATOM 741 N N . THR A 1 89 ? 28.338 -3.963 -39.347 1.00 73.44 89 THR A N 1
ATOM 742 C CA . THR A 1 89 ? 29.782 -3.819 -39.591 1.00 73.44 89 THR A CA 1
ATOM 743 C C . THR A 1 89 ? 30.469 -5.169 -39.794 1.00 73.44 89 THR A C 1
ATOM 745 O O . THR A 1 89 ? 31.337 -5.267 -40.655 1.00 73.44 89 THR A O 1
ATOM 748 N N . SER A 1 90 ? 30.028 -6.232 -39.111 1.00 72.69 90 SER A N 1
ATOM 749 C CA . SER A 1 90 ? 30.510 -7.601 -39.359 1.00 72.69 90 SER A CA 1
ATOM 750 C C . SER A 1 90 ? 30.078 -8.161 -40.721 1.00 72.69 90 SER A C 1
ATOM 752 O O . SER A 1 90 ? 30.780 -8.981 -41.304 1.00 72.69 90 SER A O 1
ATOM 754 N N . LEU A 1 91 ? 28.935 -7.703 -41.244 1.00 68.38 91 LEU A N 1
ATOM 755 C CA . LEU A 1 91 ? 28.374 -8.128 -42.528 1.00 68.38 91 LEU A CA 1
ATOM 756 C C . LEU A 1 91 ? 28.876 -7.272 -43.705 1.00 68.38 91 LEU A C 1
ATOM 758 O O . LEU A 1 91 ? 28.965 -7.765 -44.825 1.00 68.38 91 LEU A O 1
ATOM 762 N N . HIS A 1 92 ? 29.224 -6.005 -43.459 1.00 60.09 92 HIS A N 1
ATOM 763 C CA . HIS A 1 92 ? 29.800 -5.090 -44.454 1.00 60.09 92 HIS A CA 1
ATOM 764 C C . HIS A 1 92 ? 31.306 -5.275 -44.684 1.00 60.09 92 HIS A C 1
ATOM 766 O O . HIS A 1 92 ? 31.895 -4.474 -45.404 1.00 60.09 92 HIS A O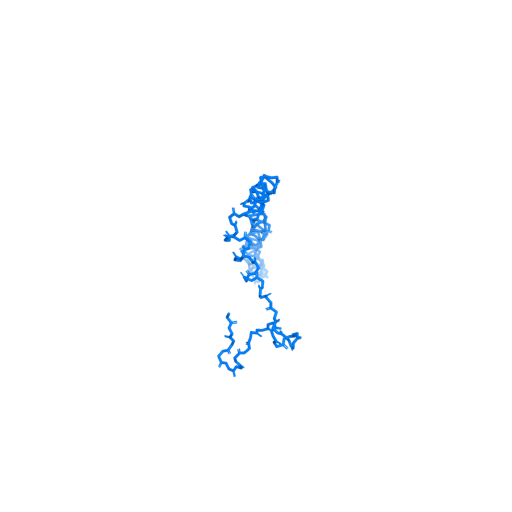 1
ATOM 772 N N . LEU A 1 93 ? 31.924 -6.329 -44.141 1.00 61.19 93 LEU A N 1
ATOM 773 C CA . LEU A 1 93 ? 33.319 -6.656 -44.432 1.00 61.19 93 LEU A CA 1
ATOM 774 C C . LEU A 1 93 ? 33.464 -7.892 -45.345 1.00 61.19 93 LEU A C 1
ATOM 776 O O . LEU A 1 93 ? 33.837 -8.970 -44.880 1.00 61.19 93 LEU A O 1
ATOM 780 N N . PRO A 1 94 ? 33.247 -7.762 -46.665 1.00 55.97 94 PRO A N 1
ATOM 781 C CA . PRO A 1 94 ? 34.078 -8.430 -47.645 1.00 55.97 94 PRO A CA 1
ATOM 782 C C . PRO A 1 94 ? 35.113 -7.428 -48.189 1.00 55.97 94 PRO A C 1
ATOM 784 O O . PRO A 1 94 ? 34.734 -6.410 -48.766 1.00 55.97 94 PRO A O 1
ATOM 787 N N . LEU A 1 95 ? 36.392 -7.802 -48.054 1.00 51.59 95 LEU A N 1
ATOM 788 C CA . LEU A 1 95 ? 37.636 -7.088 -48.412 1.00 51.59 95 LEU A CA 1
ATOM 789 C C . LEU A 1 95 ? 38.164 -6.052 -47.408 1.00 51.59 95 LEU A C 1
ATOM 791 O O . LEU A 1 95 ? 37.630 -4.927 -47.338 1.00 51.59 95 LEU A O 1
#

Secondary structure (DSSP, 8-state):
---TTTS--HHHHHHSS----HHHHHHHHHH-----HHHHHHHHHHHHHHHHHHHHHHHHHHHHHHHHHHHHHHHHHHHHHHHHHHHHHHHS---

Foldseek 3Di:
DADPVPRHDPVCVVPVDDDCDPVNVVVCVVPDPPQDPVVVVVVVVVVVCCVPVVVVVVVVVCCVVVVVVVVVVVCCVVVVVVVVVVVVVVVPDDD

pLDDT: mean 73.05, std 8.46, range [51.59, 87.12]

=== Feature glossary ===
Legend for the data blocks above and below:

— What the protein is —

The amino-acid sequence is the protein's primary structure: the linear order of residues from the N-terminus to the C-terminus, written in one-letter code. Everything else here — the 3D coordinates, the secondary structure, the domain annotations — is ultimately a consequence of this string.

Database cross-references. InterPro integrates a dozen domain/family signature databases into unified entries with residue-range hits. GO terms attach function/process/location labels with evidence codes. CATH codes position the fold in a four-level structural taxonomy. Organism is the NCBI-taxonomy species name.

— Where its atoms are —

The mmCIF block holds the 3D Cartesian coordinates of each backbone atom (N, Cα, C, O) in ångströms. mmCIF is the PDB's canonical archive format — a tagged-loop text representation of the atomic model.

The six renders are orthographic views along the three Cartesian axes in both directions. Representation (cartoon, sticks, or surface) and color scheme (sequence-rainbow or by-chain) vary across proteins so the training set covers all the common visualization conventions.

— Local backbone conformation —

Secondary structure is the local, repeating backbone conformation. DSSP classifies it into eight states by reading the hydrogen-bond network: three helix types (H, G, I), two β types (E, B), two non-regular types (T, S), and unstructured coil (-).

SS3 is a coarse helix/strand/coil call (letters a/b/c) made by the P-SEA algorithm from inter-Cα distances and dihedrals. It is less detailed than DSSP but needs only Cα positions.

Backbone dihedral angles. Every residue except chain termini has a φ (preceding-C → N → Cα → C) and a ψ (N → Cα → C → next-N). They are reported in degrees following the IUPAC sign convention. Secondary structure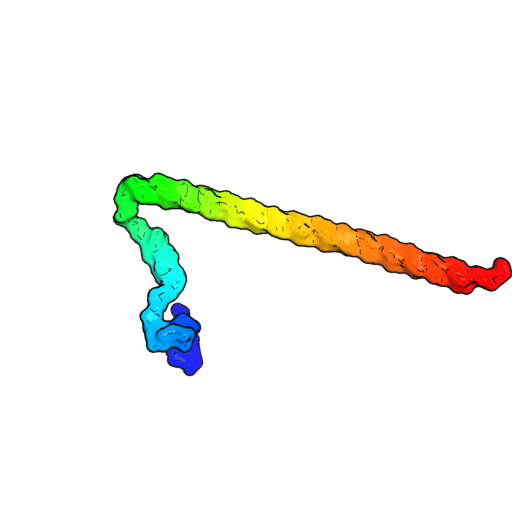 is essentially a statement about which (φ, ψ) basin each residue occupies.

— Global shape and packing —

The geometric summary reports three shape descriptors. Rg (radius of gyration) measures how spread out the Cα atoms are about their centre of mass; compact globular proteins have small Rg, elongated or unfolded ones large. Cα contacts (<8 Å, |i−j|>4) count long-range residue pairs in spatial proximity — high for tightly packed folds, near zero for rods or random coil. The bounding-box extents give the protein's footprint along x, y, z in Å.

Solvent accessibility: the surface area of each residue that a 1.4 Å water probe can touch, in Å². When only backbone atoms are present the absolute values are lower than full-atom SASA (side chains contribute most of the area) and are flagged as backbone-only.

Plot images: a contact map (which residues are close in 3D, as an N×N binary image), a Ramachandran scatter (backbone torsion angles, revealing secondary-structure composition at a glance), and — for AlphaFold structures — a PAE heatmap (pairwise prediction confidence).

— Structural neighborhood —

Foldseek's 3Di representation compresses backbone geometry into a per-residue letter drawn from a learned twenty-state alphabet. It captures the tertiary interaction pattern around each residue — which residues are packed against it in space, regardless of where they are in sequence.

Structural nearest neighbors (via Foldseek easy-search vs the PDB). Reported per hit: target PDB id, E-value, and alignment TM-score. A TM-score above ~0.5 is the conventional threshold for 'same fold'.

— Confidence and disorder —

pLDDT (predicted Local Distance Difference Test) is AlphaFold's per-residue confidence score, ranging from 0 to 100. Values above 90 indicate high confidence (typically well-packed cores); 70–90 is confident; 50–70 low confidence; below 50 usually means the region is disordered or the prediction is unreliable there. AlphaFold stores pLDDT in the mmCIF B-factor column.

For experimental (PDB) structures, the B-factor (temperature factor) quantifies the positional spread of each atom in the crystal — a combination of thermal vibration and static disorder — in units of Å². High B-factors mark flexible loops or poorly resolved regions; low B-factors mark the rigid, well-ordered core.

Predicted Aligned Error (PAE) is an AlphaFold confidence matrix: entry (i, j) is the expected error in the position of residue j, in ångströms, when the prediction is superimposed on the true structure at residue i. Low PAE within a block of residues means that block is internally rigid and well-predicted; high PAE between two blocks means their relative placement is uncertain even if each block individually is confident.